Protein AF-A0A923SQ54-F1 (afdb_monomer)

Foldseek 3Di:
DPQQDPVNLVVQLVVCVVVVHDPVRSVCVSCVVNVHDDDDPPPDPPD

Solvent-accessible surface area (backbone atoms only — not comparable to full-atom values): 3054 Å² total; per-residue (Å²): 130,88,77,83,47,73,69,54,53,53,54,50,47,52,52,31,50,76,72,65,45,51,73,70,53,35,51,47,56,50,27,58,75,70,73,44,82,68,86,68,87,72,74,73,79,85,128

Radius of gyration: 13.21 Å; Cα contacts (8 Å, |Δi|>4): 20; chains: 1; bounding box: 19×39×30 Å

pLDDT: mean 85.51, std 14.59, range [49.12, 97.25]

Nearest PDB structures (foldseek):
  5hoo-assembly1_B  TM=8.408E-01  e=1.813E+00  Drosophila mauritiana
  5u2b-assembly1_A  TM=9.154E-01  e=3.924E+00  Homo sapiens
  4dma-assembly1_A  TM=9.047E-01  e=8.495E+00  Homo sapiens
  6rbd-assembly1_D  TM=8.672E-01  e=9.113E+00  Saccharomyces cerevisiae S288C

Secondary structure (DSSP, 8-state):
-PPPPHHHHHHHHHHHHHHT--HHHHHHHHHHHHT------------

Structure (mmCIF, N/CA/C/O backbone):
data_AF-A0A923SQ54-F1
#
_entry.id   AF-A0A923SQ54-F1
#
loop_
_atom_site.group_PDB
_atom_site.id
_atom_site.type_symbol
_atom_site.label_atom_id
_atom_site.label_alt_id
_atom_site.label_comp_id
_atom_site.label_asym_id
_atom_site.label_entity_id
_atom_site.label_seq_id
_atom_site.pdbx_PDB_ins_code
_atom_site.Cartn_x
_atom_site.Cartn_y
_atom_site.Cartn_z
_atom_site.occupancy
_atom_site.B_iso_or_equiv
_atom_site.auth_seq_id
_atom_site.auth_comp_id
_atom_site.auth_asym_id
_atom_site.auth_atom_id
_atom_site.pdbx_PDB_model_num
ATOM 1 N N . MET A 1 1 ? -13.840 1.104 14.278 1.00 49.12 1 MET A N 1
ATOM 2 C CA . MET A 1 1 ? -12.989 0.756 13.127 1.00 49.12 1 MET A CA 1
ATOM 3 C C . MET A 1 1 ? -11.568 0.91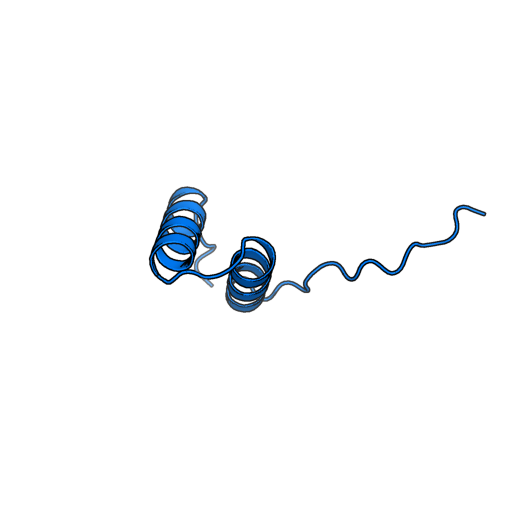4 13.611 1.00 49.12 1 MET A C 1
ATOM 5 O O . MET A 1 1 ? -11.245 1.997 14.079 1.00 49.12 1 MET A O 1
ATOM 9 N N . GLU A 1 2 ? -10.800 -0.172 13.654 1.00 60.84 2 GLU A N 1
ATOM 10 C CA . GLU A 1 2 ? -9.366 -0.085 13.943 1.00 60.84 2 GLU A CA 1
ATOM 11 C C . GLU A 1 2 ? -8.703 0.588 12.741 1.00 60.84 2 GLU A C 1
ATOM 13 O O . GLU A 1 2 ? -8.888 0.162 11.602 1.00 60.84 2 GLU A O 1
ATOM 18 N N . GLU A 1 3 ? -8.032 1.705 12.990 1.00 73.12 3 GLU A N 1
ATOM 19 C CA . GLU A 1 3 ? -7.299 2.446 11.973 1.00 73.12 3 GLU A CA 1
ATOM 20 C C . GLU A 1 3 ? -6.006 1.675 11.682 1.00 73.12 3 GLU A C 1
ATOM 22 O O . GLU A 1 3 ? -5.247 1.370 12.602 1.00 73.12 3 GLU A O 1
ATOM 27 N N . MET A 1 4 ? -5.776 1.300 10.422 1.00 83.25 4 MET A N 1
ATOM 28 C CA . MET A 1 4 ? -4.592 0.525 10.045 1.00 83.25 4 MET A CA 1
ATOM 29 C C . MET A 1 4 ? -3.324 1.339 10.337 1.00 83.25 4 MET A C 1
ATOM 31 O O . MET A 1 4 ? -3.198 2.486 9.907 1.00 83.25 4 MET A O 1
ATOM 35 N N . THR A 1 5 ? -2.365 0.758 11.052 1.00 91.94 5 THR A N 1
ATOM 36 C CA . THR A 1 5 ? -1.100 1.430 11.384 1.00 91.94 5 THR A CA 1
ATOM 37 C C . THR A 1 5 ? -0.151 1.475 10.184 1.00 91.94 5 THR A C 1
ATOM 39 O O . THR A 1 5 ? -0.259 0.683 9.243 1.00 91.94 5 THR A O 1
ATOM 42 N N . LYS A 1 6 ? 0.845 2.372 10.217 1.00 93.12 6 LYS A N 1
ATOM 43 C CA . LYS A 1 6 ? 1.863 2.479 9.153 1.00 93.12 6 LYS A CA 1
ATOM 44 C C . LYS A 1 6 ? 2.615 1.161 8.949 1.00 93.12 6 LYS A C 1
ATOM 46 O O . LYS A 1 6 ? 2.891 0.770 7.816 1.00 93.12 6 LYS A O 1
ATOM 51 N N . GLU A 1 7 ? 2.915 0.456 10.034 1.00 95.69 7 GLU A N 1
ATOM 52 C CA . GLU A 1 7 ? 3.611 -0.827 10.021 1.00 95.69 7 GLU A CA 1
ATOM 53 C C . GLU A 1 7 ? 2.769 -1.924 9.360 1.00 95.69 7 GLU A C 1
ATOM 55 O O . GLU A 1 7 ? 3.297 -2.768 8.632 1.00 95.69 7 GLU A O 1
ATOM 60 N N . GLU A 1 8 ? 1.454 -1.921 9.579 1.00 95.06 8 GLU A N 1
ATOM 61 C CA . GLU A 1 8 ? 0.536 -2.849 8.920 1.00 95.06 8 GLU A CA 1
ATOM 62 C C . GLU A 1 8 ? 0.425 -2.556 7.427 1.00 95.06 8 GLU A C 1
ATOM 64 O O . GLU A 1 8 ? 0.482 -3.496 6.631 1.00 95.06 8 GLU A O 1
ATOM 69 N N . MET A 1 9 ? 0.336 -1.280 7.035 1.00 94.44 9 MET A N 1
ATOM 70 C CA . MET A 1 9 ? 0.331 -0.883 5.621 1.00 94.44 9 MET A CA 1
ATOM 71 C C . MET A 1 9 ? 1.616 -1.344 4.928 1.00 94.44 9 MET A C 1
ATOM 73 O O . MET A 1 9 ? 1.574 -1.961 3.864 1.00 94.44 9 MET A O 1
ATOM 77 N N . GLN A 1 10 ? 2.770 -1.130 5.565 1.00 95.88 10 GLN A N 1
ATOM 78 C CA . GLN A 1 10 ? 4.053 -1.580 5.034 1.00 95.88 10 GLN A CA 1
ATOM 79 C C . GLN A 1 10 ? 4.106 -3.110 4.897 1.00 95.88 10 GLN A C 1
ATOM 81 O O . GLN A 1 10 ? 4.531 -3.625 3.862 1.00 95.88 10 GLN A O 1
ATOM 86 N N . ARG A 1 11 ? 3.639 -3.863 5.904 1.00 96.56 11 ARG A N 1
ATOM 87 C CA . ARG A 1 11 ? 3.553 -5.334 5.828 1.00 96.56 11 ARG A CA 1
ATOM 88 C C . ARG A 1 11 ? 2.618 -5.804 4.717 1.00 96.56 11 ARG A C 1
ATOM 90 O O . ARG A 1 11 ? 2.910 -6.817 4.085 1.00 96.56 11 ARG A O 1
ATOM 97 N N . PHE A 1 12 ? 1.506 -5.109 4.496 1.00 95.94 12 PHE A N 1
ATOM 98 C CA . PHE A 1 12 ? 0.572 -5.411 3.417 1.00 95.94 12 PHE A CA 1
ATOM 99 C C . PHE A 1 12 ? 1.244 -5.253 2.048 1.00 95.94 12 PHE A C 1
ATOM 101 O O . PHE A 1 12 ? 1.273 -6.206 1.272 1.00 95.94 12 PHE A O 1
ATOM 108 N N . LEU A 1 13 ? 1.878 -4.106 1.797 1.00 96.50 13 LEU A N 1
ATOM 109 C CA . LEU A 1 13 ? 2.557 -3.825 0.528 1.00 96.50 13 LEU A CA 1
ATOM 110 C C . LEU A 1 13 ? 3.710 -4.803 0.249 1.00 96.50 13 LEU A C 1
ATOM 112 O O . LEU A 1 13 ? 3.876 -5.255 -0.882 1.00 96.50 13 LEU A O 1
ATOM 116 N N . ILE A 1 14 ? 4.466 -5.205 1.279 1.00 96.62 14 ILE A N 1
ATOM 117 C CA . ILE A 1 14 ? 5.508 -6.237 1.142 1.00 96.62 14 ILE A CA 1
ATOM 118 C C . ILE A 1 14 ? 4.908 -7.573 0.679 1.00 96.62 14 ILE A C 1
ATOM 120 O O . ILE A 1 14 ? 5.480 -8.232 -0.189 1.00 96.62 14 ILE A O 1
ATOM 124 N N . LYS A 1 15 ? 3.759 -7.983 1.233 1.00 97.25 15 LYS A N 1
ATOM 125 C CA . LYS A 1 15 ? 3.085 -9.229 0.828 1.00 97.25 15 LYS A CA 1
ATOM 126 C C . LYS A 1 15 ? 2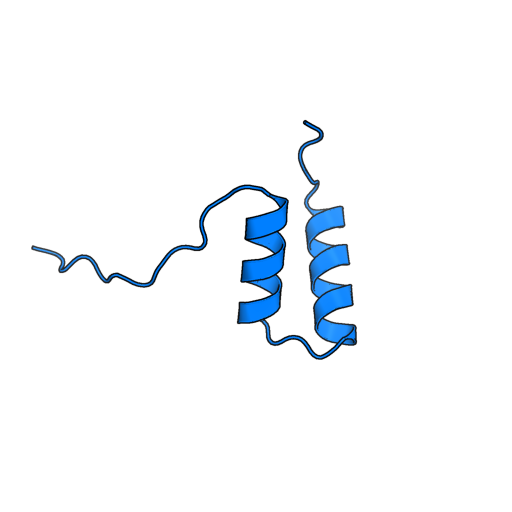.580 -9.163 -0.611 1.00 97.25 15 LYS A C 1
ATOM 128 O O . LYS A 1 15 ? 2.698 -10.151 -1.326 1.00 97.25 15 LYS A O 1
ATOM 133 N N . GLU A 1 16 ? 2.050 -8.022 -1.038 1.00 96.88 16 GLU A N 1
ATOM 134 C CA . GLU A 1 16 ? 1.615 -7.813 -2.424 1.00 96.88 16 GLU A CA 1
ATOM 135 C C . GLU A 1 16 ? 2.798 -7.897 -3.399 1.00 96.88 16 GLU A C 1
ATOM 137 O O . GLU A 1 16 ? 2.733 -8.628 -4.385 1.00 96.88 16 GLU A O 1
ATOM 142 N N . ALA A 1 17 ? 3.932 -7.273 -3.068 1.00 94.88 17 ALA A N 1
ATOM 143 C CA . ALA A 1 17 ? 5.153 -7.394 -3.864 1.00 94.88 17 ALA A CA 1
ATOM 144 C C . ALA A 1 17 ? 5.655 -8.850 -3.949 1.00 94.88 17 ALA A C 1
ATOM 146 O O . ALA A 1 17 ? 6.037 -9.316 -5.020 1.00 94.88 17 ALA A O 1
ATOM 147 N N . GLN A 1 18 ? 5.603 -9.607 -2.845 1.00 97.06 18 GLN A N 1
ATOM 148 C CA . GLN A 1 18 ? 5.953 -11.038 -2.828 1.00 97.06 18 GLN A CA 1
ATOM 149 C C . GLN A 1 18 ? 5.008 -11.903 -3.674 1.00 97.06 18 GLN A C 1
ATOM 151 O O . GLN A 1 18 ? 5.423 -12.944 -4.180 1.00 97.06 18 GLN A O 1
ATOM 156 N N . ARG A 1 19 ? 3.747 -11.486 -3.830 1.00 96.31 19 ARG A N 1
ATOM 157 C CA . ARG A 1 19 ? 2.756 -12.129 -4.707 1.00 96.31 19 ARG A CA 1
ATOM 158 C C . ARG A 1 19 ? 2.930 -11.756 -6.180 1.00 96.31 19 ARG A C 1
ATOM 160 O O . ARG A 1 19 ? 2.301 -12.382 -7.027 1.00 96.31 19 ARG A O 1
ATOM 167 N N . GLY A 1 20 ? 3.787 -10.779 -6.480 1.00 96.31 20 GLY A N 1
ATOM 168 C CA . GLY A 1 20 ? 4.013 -10.275 -7.831 1.00 96.31 20 GLY A CA 1
ATOM 169 C C . GLY A 1 20 ? 3.025 -9.194 -8.267 1.00 96.31 20 GLY A C 1
ATOM 170 O O . GLY A 1 20 ? 2.973 -8.898 -9.459 1.00 96.31 20 GLY A O 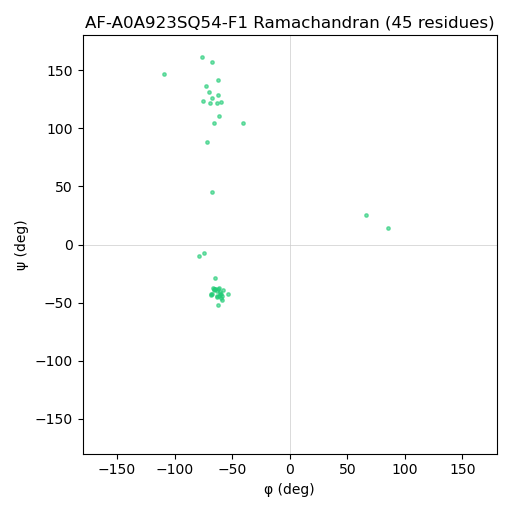1
ATOM 171 N N . SER A 1 21 ? 2.260 -8.604 -7.340 1.00 96.50 21 SER A N 1
ATOM 172 C CA . SER A 1 21 ? 1.413 -7.447 -7.642 1.00 96.50 21 SER A CA 1
ATOM 173 C C . SER A 1 21 ? 2.286 -6.273 -8.087 1.00 96.50 21 SER A C 1
ATOM 175 O O . SER A 1 21 ? 3.358 -6.023 -7.525 1.00 96.50 21 SER A O 1
ATOM 177 N N . THR A 1 22 ? 1.816 -5.513 -9.071 1.00 95.94 22 THR A N 1
ATOM 178 C CA . THR A 1 22 ? 2.434 -4.228 -9.407 1.00 95.94 22 THR A CA 1
ATOM 179 C C . THR A 1 22 ? 2.223 -3.226 -8.272 1.00 95.94 22 THR A C 1
ATOM 181 O O . THR A 1 22 ? 1.277 -3.334 -7.490 1.00 95.94 22 THR A O 1
ATOM 184 N N . GLU A 1 23 ? 3.078 -2.206 -8.198 1.00 93.38 23 GLU A N 1
ATOM 185 C CA . GLU A 1 23 ? 2.957 -1.138 -7.197 1.00 93.38 23 GLU A CA 1
ATOM 186 C C . GLU A 1 23 ? 1.558 -0.491 -7.214 1.00 93.38 23 GLU A C 1
ATOM 188 O O . GLU A 1 23 ? 0.928 -0.306 -6.173 1.00 93.38 23 GLU A O 1
ATOM 193 N N . MET A 1 24 ? 1.026 -0.233 -8.410 1.00 93.62 24 MET A N 1
ATOM 194 C CA . MET A 1 24 ? -0.289 0.377 -8.590 1.00 93.62 24 MET A CA 1
ATOM 195 C C . MET A 1 24 ? -1.438 -0.519 -8.097 1.00 93.62 24 MET A C 1
ATOM 197 O O . MET A 1 24 ? -2.414 -0.027 -7.533 1.00 93.62 24 MET A O 1
ATOM 201 N N . GLU A 1 25 ? -1.348 -1.835 -8.303 1.00 94.50 25 GLU A N 1
ATOM 202 C CA . GLU A 1 25 ? -2.333 -2.790 -7.778 1.00 94.50 25 GLU A CA 1
ATOM 203 C C . GLU A 1 25 ? -2.266 -2.871 -6.257 1.00 94.50 25 GLU A C 1
ATOM 205 O O . GLU A 1 25 ? -3.304 -2.815 -5.601 1.0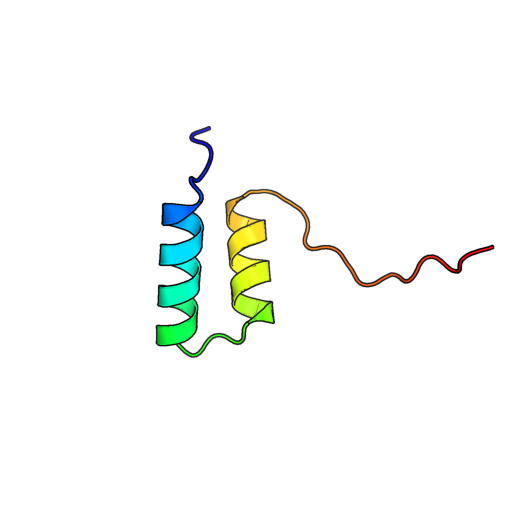0 94.50 25 GLU A O 1
ATOM 210 N N . ALA A 1 26 ? -1.057 -2.915 -5.695 1.00 95.94 26 ALA A N 1
ATOM 211 C CA . ALA A 1 26 ? -0.857 -2.949 -4.254 1.00 95.94 26 ALA A CA 1
ATOM 212 C C . ALA A 1 26 ? -1.466 -1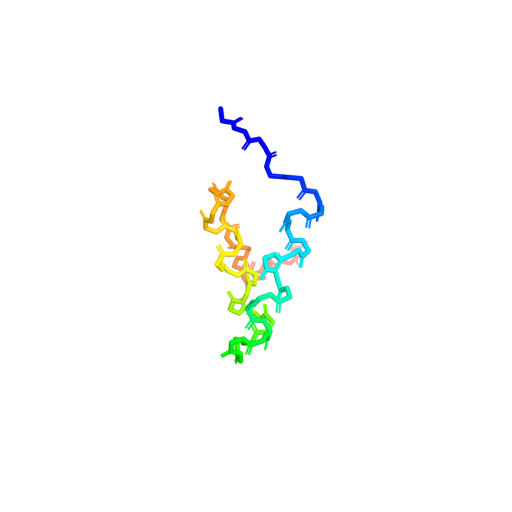.713 -3.567 1.00 95.94 26 ALA A C 1
ATOM 214 O O . ALA A 1 26 ? -2.141 -1.851 -2.545 1.00 95.94 26 ALA A O 1
ATOM 215 N N . TYR A 1 27 ? -1.299 -0.515 -4.145 1.00 93.44 27 TYR A N 1
ATOM 216 C CA . TYR A 1 27 ? -1.929 0.697 -3.616 1.00 93.44 27 TYR A CA 1
ATOM 217 C C . TYR A 1 27 ? -3.450 0.690 -3.751 1.00 93.44 27 TYR A C 1
ATOM 219 O O . TYR A 1 27 ? -4.128 1.059 -2.797 1.00 93.44 27 TYR A O 1
ATOM 227 N N . ARG A 1 28 ? -4.006 0.247 -4.887 1.00 93.31 28 ARG A N 1
ATOM 228 C CA . ARG A 1 28 ? -5.467 0.121 -5.040 1.00 93.31 28 ARG A CA 1
ATOM 229 C C . ARG A 1 28 ? -6.065 -0.811 -3.991 1.00 93.31 28 ARG A C 1
ATOM 231 O O . ARG A 1 28 ? -7.014 -0.423 -3.318 1.00 93.31 28 ARG A O 1
ATOM 238 N N . ASN A 1 29 ? -5.458 -1.980 -3.805 1.00 93.75 29 ASN A N 1
ATOM 239 C CA . ASN A 1 29 ? -5.906 -2.966 -2.824 1.00 93.75 29 ASN A CA 1
ATOM 240 C C . ASN A 1 29 ? -5.809 -2.415 -1.391 1.00 93.75 29 ASN A C 1
ATOM 242 O O . ASN A 1 29 ? -6.701 -2.636 -0.576 1.00 93.75 29 ASN A O 1
ATOM 246 N N . LEU A 1 30 ? -4.740 -1.670 -1.079 1.00 93.88 30 LEU A N 1
ATOM 247 C CA . LEU A 1 30 ? -4.590 -1.021 0.222 1.00 93.88 30 LEU A CA 1
ATOM 248 C C . LEU A 1 30 ? -5.685 0.030 0.454 1.00 93.88 30 LEU A C 1
ATOM 250 O O . LEU A 1 30 ? -6.282 0.062 1.524 1.00 93.88 30 LEU A O 1
ATOM 254 N N . MET A 1 31 ? -5.969 0.871 -0.540 1.00 92.12 31 MET A N 1
ATOM 255 C CA . MET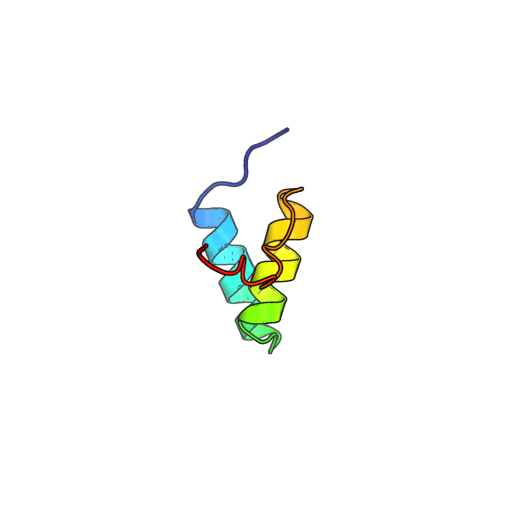 A 1 31 ? -6.989 1.918 -0.434 1.00 92.12 31 MET A CA 1
ATOM 256 C C . MET A 1 31 ? -8.402 1.344 -0.276 1.00 92.12 31 MET A C 1
ATOM 258 O O . MET A 1 31 ? -9.164 1.840 0.551 1.00 92.12 31 MET A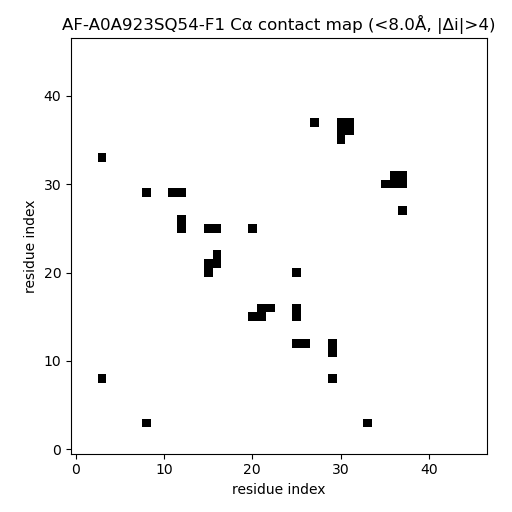 O 1
ATOM 262 N N . GLU A 1 32 ? -8.714 0.247 -0.970 1.00 91.94 32 GLU A N 1
ATOM 263 C CA . GLU A 1 32 ? -9.973 -0.487 -0.797 1.00 91.94 32 GLU A CA 1
ATOM 264 C C . GLU A 1 32 ? -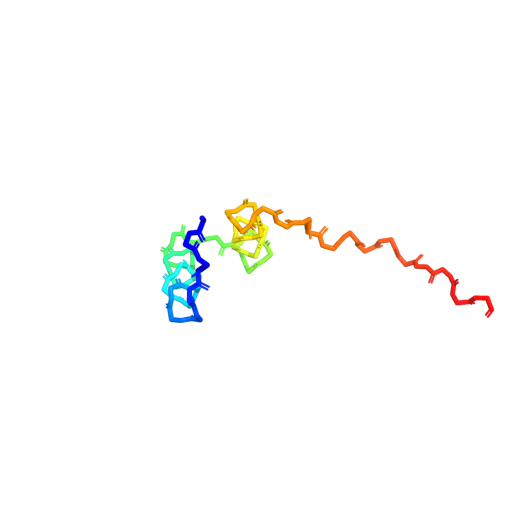10.148 -0.987 0.646 1.00 91.94 32 GLU A C 1
ATOM 266 O O . GLU A 1 32 ? -11.208 -0.801 1.243 1.00 91.94 32 GLU A O 1
ATOM 271 N N . ILE A 1 33 ? -9.089 -1.542 1.250 1.00 91.31 33 ILE A N 1
ATOM 272 C CA . ILE A 1 33 ? -9.100 -1.995 2.653 1.00 91.31 33 ILE A CA 1
ATOM 273 C C . ILE A 1 33 ? -9.281 -0.826 3.625 1.00 91.31 33 ILE A C 1
ATOM 275 O O . ILE A 1 33 ? -9.976 -0.959 4.632 1.00 91.31 33 ILE A O 1
ATOM 279 N N . LEU A 1 34 ? -8.666 0.320 3.329 1.00 90.25 34 LEU A N 1
ATOM 280 C CA . LEU A 1 34 ? -8.803 1.538 4.128 1.00 90.25 34 LEU A CA 1
ATOM 281 C C . LEU A 1 34 ? -10.157 2.235 3.927 1.00 90.25 34 LEU A C 1
ATOM 283 O O . LEU A 1 34 ? -10.454 3.189 4.643 1.00 90.25 34 LEU A O 1
ATOM 287 N N . GLY A 1 35 ? -10.979 1.777 2.977 1.00 89.44 35 GLY A N 1
ATOM 288 C CA . GLY A 1 35 ? -12.257 2.400 2.642 1.00 89.44 35 GLY A CA 1
ATOM 289 C C . GLY A 1 35 ? -12.105 3.794 2.029 1.00 89.44 35 GLY A C 1
ATOM 290 O O . GLY A 1 35 ? -13.015 4.612 2.155 1.00 89.44 35 GLY A O 1
ATOM 291 N N . ILE A 1 36 ? -10.961 4.078 1.401 1.00 89.69 36 ILE A N 1
ATOM 292 C CA . ILE A 1 36 ? -10.680 5.354 0.735 1.00 89.69 36 ILE A CA 1
ATOM 293 C C . ILE A 1 36 ? -10.655 5.169 -0.779 1.00 89.69 36 ILE A C 1
ATOM 295 O O . ILE A 1 36 ? -10.249 4.127 -1.295 1.00 89.69 36 ILE A O 1
ATOM 299 N N . GLU A 1 37 ? -11.089 6.193 -1.508 1.00 86.00 37 GLU A N 1
ATOM 300 C CA . GLU A 1 37 ? -11.062 6.151 -2.965 1.00 86.00 37 GLU A CA 1
ATOM 301 C C . GLU A 1 37 ? -9.634 6.279 -3.488 1.00 86.00 37 GLU A C 1
ATOM 303 O O . GLU A 1 37 ? -8.856 7.131 -3.048 1.00 86.00 37 GLU A O 1
ATOM 308 N N . PHE A 1 38 ? -9.307 5.448 -4.477 1.00 82.50 38 PHE A N 1
ATOM 309 C CA . PHE A 1 38 ? -8.065 5.609 -5.209 1.00 82.50 38 PHE A CA 1
ATOM 310 C C . PHE A 1 38 ? -8.127 6.901 -6.028 1.00 82.50 38 PHE A C 1
ATOM 312 O O . PHE A 1 38 ? -9.078 7.066 -6.801 1.00 82.50 38 PHE A O 1
ATOM 319 N N . PRO A 1 39 ? -7.147 7.817 -5.896 1.00 79.88 39 PRO A N 1
ATOM 320 C CA . PRO A 1 39 ? -7.163 9.062 -6.643 1.00 79.88 39 PRO A CA 1
ATOM 321 C C . PRO A 1 39 ? -7.127 8.740 -8.136 1.00 79.88 39 PRO A C 1
ATOM 323 O O . PRO A 1 39 ? -6.136 8.243 -8.670 1.00 79.88 39 PRO A O 1
ATOM 326 N N . ASN A 1 40 ? -8.239 8.998 -8.820 1.00 70.50 40 ASN A N 1
ATOM 327 C CA . ASN A 1 40 ? -8.269 8.937 -10.270 1.00 70.50 40 ASN A CA 1
ATOM 328 C C . ASN A 1 40 ? -7.454 10.114 -10.806 1.00 70.50 40 ASN A C 1
ATOM 330 O O . ASN A 1 40 ? -7.703 11.256 -10.425 1.00 70.50 40 ASN A O 1
ATOM 334 N N . GLU A 1 41 ? -6.542 9.855 -11.744 1.00 62.50 41 GLU A N 1
ATOM 335 C CA . GLU A 1 41 ? -5.817 10.876 -12.514 1.00 62.50 41 GLU A CA 1
ATOM 336 C C . GLU A 1 41 ? -6.747 11.653 -13.470 1.00 62.50 41 GLU A C 1
ATOM 338 O O . GLU A 1 41 ? -6.427 11.894 -14.638 1.00 62.50 41 GLU A O 1
ATOM 343 N N . LYS A 1 42 ? -7.927 12.078 -13.014 1.00 56.94 42 LYS A N 1
ATOM 344 C CA . LYS A 1 42 ? -8.624 13.167 -13.682 1.00 56.94 42 LYS A CA 1
ATOM 345 C C . LYS A 1 42 ? -7.842 14.426 -13.350 1.00 56.94 42 LYS A C 1
ATOM 347 O O . LYS A 1 42 ? -8.092 15.077 -12.347 1.00 56.94 42 LYS A O 1
ATOM 352 N N . LYS A 1 43 ? -6.848 14.700 -14.200 1.00 55.16 43 LYS A N 1
ATOM 353 C CA . LYS A 1 43 ? -6.218 16.007 -14.366 1.00 55.16 43 LYS A CA 1
ATOM 354 C C . LYS A 1 43 ? -7.328 17.051 -14.307 1.00 55.16 43 LYS A C 1
ATOM 356 O O . LYS A 1 43 ? -8.087 17.169 -15.268 1.00 55.16 43 LYS A O 1
ATOM 361 N N . GLU A 1 44 ? -7.452 17.769 -13.199 1.00 58.34 44 GLU A N 1
ATOM 362 C CA . GLU A 1 44 ? -8.152 19.040 -13.268 1.00 58.34 44 GLU A CA 1
ATOM 363 C C . GLU A 1 44 ? -7.311 19.919 -14.202 1.00 58.34 44 GLU A C 1
ATOM 365 O O . GLU A 1 44 ? -6.098 20.049 -13.984 1.00 58.34 44 GLU A O 1
ATOM 370 N N . PRO A 1 45 ? -7.878 20.433 -15.309 1.00 57.91 45 PRO A N 1
ATOM 371 C CA . PRO A 1 45 ? -7.209 21.488 -16.035 1.00 57.91 45 PRO A CA 1
ATOM 372 C C . PRO A 1 45 ? -7.067 22.643 -15.051 1.00 57.91 45 PRO A C 1
ATOM 374 O O . PRO A 1 45 ? -8.045 23.096 -14.465 1.00 57.91 45 PRO A O 1
ATOM 377 N N . ILE A 1 46 ? -5.828 23.059 -14.835 1.00 68.31 46 ILE A N 1
ATOM 378 C CA . ILE A 1 46 ? -5.519 24.281 -14.111 1.00 68.31 46 ILE A CA 1
ATOM 379 C C . ILE A 1 46 ? -6.072 25.409 -15.000 1.00 68.31 46 ILE A C 1
ATOM 381 O O . ILE A 1 46 ? -5.516 25.636 -16.078 1.00 68.31 46 ILE A O 1
ATOM 385 N N . GLU A 1 47 ? -7.211 26.001 -14.623 1.00 55.12 47 GLU A N 1
ATOM 386 C CA . GLU A 1 47 ? -7.730 27.241 -15.231 1.00 55.12 47 GLU A CA 1
ATOM 387 C C . GLU A 1 47 ? -6.860 28.447 -14.856 1.00 55.12 47 GLU A C 1
ATOM 389 O O . GLU A 1 47 ? -6.415 28.529 -13.685 1.00 55.12 47 GLU A O 1
#

Sequence (47 aa):
MEEMTKEEMQRFLIKEAQRGSTEMEAYRNLMEILGIEFPNEKKEPIE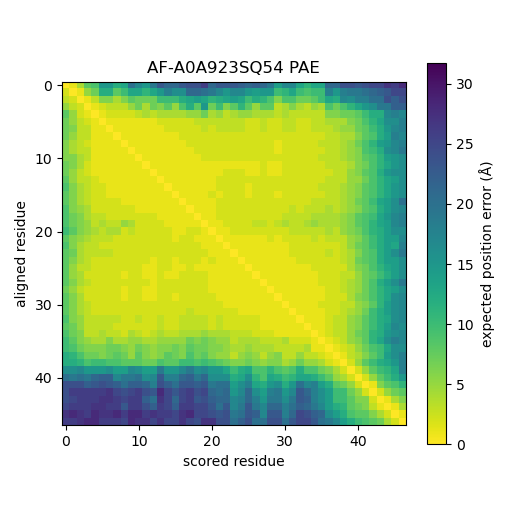

Mean predicted aligned error: 7.05 Å

Organism: NCBI:txid2763644